Protein AF-A0A968IKX0-F1 (afdb_monomer_lite)

Structure (mmCIF, N/CA/C/O backbone):
data_AF-A0A968IKX0-F1
#
_entry.id   AF-A0A968IKX0-F1
#
loop_
_atom_site.group_PDB
_atom_site.id
_atom_site.type_symbol
_atom_site.label_atom_id
_atom_site.label_alt_id
_atom_site.label_comp_id
_atom_site.label_asym_id
_atom_site.label_entity_id
_atom_site.label_seq_id
_atom_site.pdbx_PDB_ins_code
_atom_site.Cartn_x
_atom_site.Cartn_y
_atom_site.Cartn_z
_atom_site.occupancy
_atom_site.B_iso_or_equiv
_atom_site.auth_seq_id
_atom_site.auth_comp_id
_atom_site.auth_asym_id
_atom_site.auth_atom_id
_atom_site.pdbx_PDB_model_num
ATOM 1 N N . THR A 1 1 ? 11.429 -6.978 8.114 1.00 46.28 1 THR A N 1
ATOM 2 C CA . THR A 1 1 ? 10.006 -6.996 7.721 1.00 46.28 1 THR A CA 1
ATOM 3 C C . THR A 1 1 ? 9.173 -6.701 8.954 1.00 46.28 1 THR A C 1
ATOM 5 O O . THR A 1 1 ? 9.124 -7.541 9.842 1.00 46.28 1 THR A O 1
ATOM 8 N N . LEU A 1 2 ? 8.631 -5.485 9.083 1.00 51.31 2 LEU A N 1
ATOM 9 C CA . LEU A 1 2 ? 7.845 -5.035 10.251 1.00 51.31 2 LEU A CA 1
ATOM 10 C C . LEU A 1 2 ? 6.401 -5.569 10.244 1.00 51.31 2 LEU A C 1
ATOM 12 O O . LEU A 1 2 ? 5.761 -5.639 11.289 1.00 51.31 2 LEU A O 1
ATOM 16 N N . VAL A 1 3 ? 5.926 -6.025 9.084 1.00 51.06 3 VAL A N 1
ATOM 17 C CA . VAL A 1 3 ? 4.551 -6.488 8.867 1.00 51.06 3 VAL A CA 1
ATOM 18 C C . VAL A 1 3 ? 4.101 -7.616 9.813 1.00 51.06 3 VAL A C 1
ATOM 20 O O . VAL A 1 3 ? 3.021 -7.474 10.381 1.00 51.06 3 VAL A O 1
ATOM 23 N N . PRO A 1 4 ? 4.893 -8.669 10.114 1.00 49.47 4 PRO A N 1
ATOM 24 C CA . PRO A 1 4 ? 4.447 -9.727 11.029 1.00 49.47 4 PRO A CA 1
ATOM 25 C C . PRO A 1 4 ? 4.141 -9.240 12.456 1.00 49.47 4 PRO A C 1
ATOM 27 O O . PRO A 1 4 ? 3.503 -9.955 13.220 1.00 49.47 4 PRO A O 1
ATOM 30 N N . ARG A 1 5 ? 4.605 -8.039 12.839 1.00 48.91 5 ARG A N 1
ATOM 31 C CA . ARG A 1 5 ? 4.341 -7.437 14.157 1.00 48.91 5 ARG A CA 1
ATOM 32 C C . ARG A 1 5 ? 3.117 -6.518 14.180 1.00 48.91 5 ARG A C 1
ATOM 34 O O . ARG A 1 5 ? 2.687 -6.143 15.262 1.00 48.91 5 ARG A O 1
ATOM 41 N N . LEU A 1 6 ? 2.560 -6.170 13.019 1.00 52.44 6 LEU A N 1
ATOM 42 C CA . LEU A 1 6 ? 1.346 -5.351 12.894 1.00 52.44 6 LEU A CA 1
ATOM 43 C C . LEU A 1 6 ? 0.076 -6.199 12.707 1.00 52.44 6 LEU A C 1
ATOM 45 O O . LEU A 1 6 ? -1.028 -5.667 12.765 1.00 52.44 6 LEU A O 1
ATOM 49 N N . THR A 1 7 ? 0.221 -7.510 12.495 1.00 51.69 7 THR A N 1
ATOM 50 C CA . THR A 1 7 ? -0.880 -8.446 12.218 1.00 51.69 7 THR A CA 1
ATOM 51 C C . THR A 1 7 ? -1.393 -9.177 13.461 1.00 51.69 7 THR A C 1
ATOM 53 O O . THR A 1 7 ? -2.036 -10.211 13.330 1.00 51.69 7 THR A O 1
ATOM 56 N N . THR A 1 8 ? -1.147 -8.674 14.675 1.00 53.00 8 THR A N 1
ATOM 57 C CA . THR A 1 8 ? -1.696 -9.244 15.928 1.00 53.00 8 THR A CA 1
ATOM 58 C C . THR A 1 8 ? -3.190 -8.941 16.119 1.00 53.00 8 THR A C 1
ATOM 60 O O . THR A 1 8 ? -3.678 -8.916 17.243 1.00 53.00 8 THR A O 1
ATOM 63 N N . ILE A 1 9 ? -3.896 -8.638 15.031 1.00 54.75 9 ILE A N 1
ATOM 64 C CA . ILE A 1 9 ? -5.289 -8.208 15.010 1.00 54.75 9 ILE A CA 1
ATOM 65 C C . ILE A 1 9 ? -6.053 -9.242 14.203 1.00 54.75 9 ILE A C 1
ATOM 67 O O . ILE A 1 9 ? -5.675 -9.561 13.072 1.00 54.75 9 ILE A O 1
ATOM 71 N N . ASP A 1 10 ? -7.140 -9.735 14.776 1.00 58.91 10 ASP A N 1
ATOM 72 C CA . ASP A 1 10 ? -8.047 -10.637 14.093 1.00 58.91 10 ASP A CA 1
ATOM 73 C C . ASP A 1 10 ? -8.663 -9.896 12.888 1.00 58.91 10 ASP A C 1
ATOM 75 O O . ASP A 1 10 ? -9.421 -8.942 13.052 1.00 58.91 10 ASP A O 1
ATOM 79 N N . SER A 1 11 ? -8.345 -10.341 11.665 1.00 75.69 11 SER A N 1
ATOM 80 C CA . SER A 1 11 ? -8.892 -9.860 10.372 1.00 75.69 11 SER A CA 1
ATOM 81 C C . SER A 1 11 ? -8.229 -8.620 9.735 1.00 75.69 11 SER A C 1
ATOM 83 O O . SER A 1 11 ? -8.878 -7.605 9.467 1.00 75.69 11 SER A O 1
ATOM 85 N N . VAL A 1 12 ? -6.936 -8.728 9.405 1.00 85.06 12 VAL A N 1
ATOM 86 C CA . VAL A 1 12 ? -6.204 -7.751 8.572 1.00 85.06 12 VAL A CA 1
ATOM 87 C C . VAL A 1 12 ? -5.851 -8.344 7.206 1.00 85.06 12 VAL A C 1
ATOM 89 O O . VAL A 1 12 ? -5.315 -9.448 7.115 1.00 85.06 12 VAL A O 1
ATOM 92 N N . VAL A 1 13 ? -6.080 -7.572 6.145 1.00 90.94 13 VAL A N 1
ATOM 93 C CA . VAL A 1 13 ? -5.625 -7.866 4.782 1.00 90.94 13 VAL A CA 1
ATOM 94 C C . VAL A 1 13 ? -4.303 -7.157 4.531 1.00 90.94 13 VAL A C 1
ATOM 96 O O . VAL A 1 13 ? -4.212 -5.937 4.633 1.00 90.94 13 VAL A O 1
ATOM 99 N N . HIS A 1 14 ? -3.270 -7.917 4.183 1.00 91.75 14 HIS A N 1
ATOM 100 C CA . HIS A 1 14 ? -1.958 -7.373 3.854 1.00 91.75 14 HIS A CA 1
ATOM 101 C C . HIS A 1 14 ? -1.768 -7.310 2.334 1.00 91.75 14 HIS A C 1
ATOM 103 O O . HIS A 1 14 ? -1.738 -8.341 1.663 1.00 91.75 14 HIS A O 1
ATOM 109 N N . LEU A 1 15 ? -1.619 -6.099 1.798 1.00 92.50 15 LEU A N 1
ATOM 110 C CA . LEU A 1 15 ? -1.370 -5.840 0.383 1.00 92.50 15 LEU A CA 1
ATOM 111 C C . LEU A 1 15 ? 0.086 -5.428 0.185 1.00 92.50 15 LEU A C 1
ATOM 113 O O . LEU A 1 15 ? 0.501 -4.377 0.664 1.00 92.50 15 LEU A O 1
ATOM 117 N N . ARG A 1 16 ? 0.849 -6.236 -0.554 1.00 90.44 16 ARG A N 1
ATOM 118 C CA . ARG A 1 16 ? 2.237 -5.927 -0.921 1.00 90.44 16 ARG A CA 1
ATOM 119 C C . ARG A 1 16 ? 2.317 -5.503 -2.374 1.00 90.44 16 ARG A C 1
ATOM 121 O O . ARG A 1 16 ? 2.037 -6.312 -3.263 1.00 90.44 16 ARG A O 1
ATOM 128 N N . ILE A 1 17 ? 2.753 -4.272 -2.619 1.00 89.19 17 ILE A N 1
ATOM 129 C CA . ILE A 1 17 ? 2.798 -3.719 -3.980 1.00 89.19 17 ILE A CA 1
ATOM 130 C C . ILE A 1 17 ? 3.802 -4.464 -4.850 1.00 89.19 17 ILE A C 1
ATOM 132 O O . ILE A 1 17 ? 3.445 -4.873 -5.950 1.00 89.19 17 ILE A O 1
ATOM 136 N N . ASP A 1 18 ? 4.979 -4.795 -4.317 1.00 87.19 18 ASP A N 1
ATOM 137 C CA . ASP A 1 18 ? 5.977 -5.592 -5.041 1.00 87.19 18 ASP A CA 1
ATOM 138 C C . ASP A 1 18 ? 5.422 -6.941 -5.512 1.00 87.19 18 ASP A C 1
ATOM 140 O O . ASP A 1 18 ? 5.742 -7.405 -6.603 1.00 87.19 18 ASP A O 1
ATOM 144 N N . THR A 1 19 ? 4.572 -7.583 -4.700 1.00 90.00 19 THR A N 1
ATOM 145 C CA . THR A 1 19 ? 3.950 -8.867 -5.059 1.00 90.00 19 THR A CA 1
ATOM 146 C C . THR A 1 19 ? 2.941 -8.691 -6.188 1.00 90.00 19 THR A C 1
ATOM 148 O O . THR A 1 19 ? 2.939 -9.480 -7.134 1.00 90.00 19 THR A O 1
ATOM 151 N N . ILE A 1 20 ? 2.117 -7.643 -6.119 1.00 91.81 20 ILE A N 1
ATOM 152 C CA . ILE A 1 20 ? 1.153 -7.303 -7.172 1.00 91.81 20 ILE A CA 1
ATOM 153 C C . ILE A 1 20 ? 1.895 -7.008 -8.478 1.00 91.81 20 ILE A C 1
ATOM 155 O O . ILE A 1 20 ? 1.598 -7.615 -9.506 1.00 91.81 20 ILE A O 1
ATOM 159 N N . GLU A 1 21 ? 2.900 -6.134 -8.442 1.00 90.12 21 GLU A N 1
ATOM 160 C CA . GLU A 1 21 ? 3.661 -5.775 -9.634 1.00 90.12 21 GLU A CA 1
ATOM 161 C C . GLU A 1 21 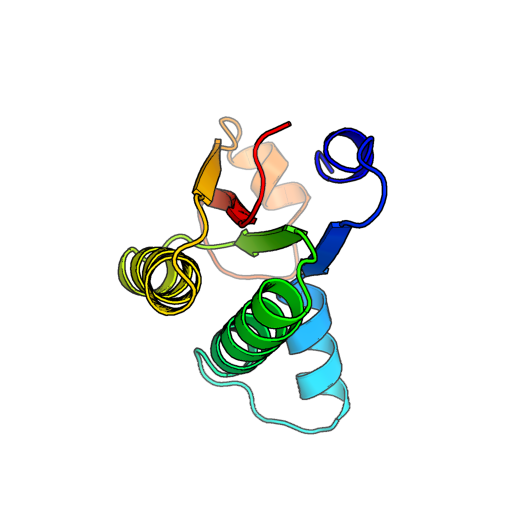? 4.447 -6.952 -10.210 1.00 90.12 21 GLU A C 1
ATOM 163 O O . GLU A 1 21 ? 4.488 -7.137 -11.425 1.00 90.12 21 GLU A O 1
ATOM 168 N N . HIS A 1 22 ? 5.076 -7.769 -9.364 1.00 89.00 22 HIS A N 1
ATOM 169 C CA . HIS A 1 22 ? 5.777 -8.962 -9.827 1.00 89.00 22 HIS A CA 1
ATOM 170 C C . HIS A 1 22 ? 4.823 -9.920 -10.548 1.00 89.00 22 HIS A C 1
ATOM 172 O O . HIS 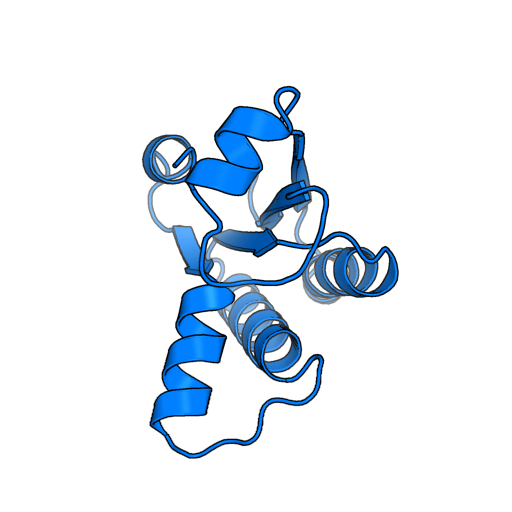A 1 22 ? 5.132 -10.380 -11.646 1.00 89.00 22 HIS A O 1
ATOM 178 N N . THR A 1 23 ? 3.641 -10.157 -9.974 1.00 91.56 23 THR A N 1
ATOM 179 C CA . THR A 1 23 ? 2.618 -11.039 -10.558 1.00 91.56 23 THR A CA 1
ATOM 180 C C . THR A 1 23 ? 2.109 -10.499 -11.893 1.00 91.56 23 THR A C 1
ATOM 182 O O . THR A 1 23 ? 2.009 -11.242 -12.867 1.00 91.56 23 THR A O 1
ATOM 185 N N . LEU A 1 24 ? 1.841 -9.195 -11.976 1.00 89.56 24 LEU A N 1
ATOM 186 C CA . LEU A 1 24 ? 1.429 -8.538 -13.216 1.00 89.56 24 LEU A CA 1
ATOM 187 C C . LEU A 1 24 ? 2.513 -8.650 -14.307 1.00 89.56 24 LEU A C 1
ATOM 189 O O . LEU A 1 24 ? 2.199 -8.999 -15.445 1.00 89.56 24 LEU A O 1
ATOM 193 N N . ARG A 1 25 ? 3.796 -8.447 -13.968 1.00 88.38 25 ARG A N 1
ATOM 194 C CA . ARG A 1 25 ? 4.914 -8.648 -14.913 1.00 88.38 25 ARG A CA 1
ATOM 195 C C . ARG A 1 25 ? 4.997 -10.100 -15.393 1.00 88.38 25 ARG A C 1
ATOM 197 O O . ARG A 1 25 ? 5.176 -10.333 -16.585 1.00 88.38 25 ARG A O 1
ATOM 204 N N . GLN A 1 26 ? 4.829 -11.075 -14.495 1.00 90.75 26 GLN A N 1
ATOM 205 C CA . GLN A 1 26 ? 4.795 -12.500 -14.857 1.00 90.75 26 GLN A CA 1
ATOM 206 C C . GLN A 1 26 ? 3.615 -12.852 -15.770 1.00 90.75 26 GLN A C 1
ATOM 208 O O . GLN A 1 26 ? 3.756 -13.696 -16.651 1.00 90.75 26 GLN A O 1
ATOM 213 N N . ALA A 1 27 ? 2.478 -12.177 -15.603 1.00 90.56 27 ALA A N 1
ATOM 214 C CA . ALA A 1 27 ? 1.315 -12.313 -16.474 1.00 90.56 27 ALA A CA 1
ATOM 215 C C . ALA A 1 27 ? 1.489 -11.625 -17.847 1.00 90.56 27 ALA A C 1
ATOM 217 O O . ALA A 1 27 ? 0.564 -11.633 -18.658 1.00 90.56 27 ALA A O 1
ATOM 218 N N . GLY A 1 28 ? 2.657 -11.035 -18.125 1.00 88.75 28 GLY A N 1
ATOM 219 C CA . GLY A 1 28 ? 2.967 -10.369 -19.390 1.00 88.75 28 GLY A CA 1
ATOM 220 C C . GLY A 1 28 ? 2.538 -8.903 -19.452 1.00 88.75 28 GLY A C 1
ATOM 221 O O . GLY A 1 28 ? 2.616 -8.296 -20.520 1.00 88.75 28 GLY A O 1
ATOM 222 N N . SER A 1 29 ? 2.098 -8.305 -18.339 1.00 85.19 29 SER A N 1
ATOM 223 C CA . SER A 1 29 ? 1.797 -6.874 -18.302 1.00 85.19 29 SER A CA 1
ATOM 224 C C . SER A 1 29 ? 3.080 -6.046 -18.342 1.00 85.19 29 SER A C 1
ATOM 226 O O . SER A 1 29 ? 3.980 -6.206 -17.513 1.00 85.19 29 SER A O 1
ATOM 228 N N . LEU A 1 30 ? 3.130 -5.099 -19.276 1.00 78.56 30 LEU A N 1
ATOM 229 C CA . LEU A 1 30 ? 4.107 -4.016 -19.261 1.00 78.56 30 LEU A CA 1
ATOM 230 C C . LEU A 1 30 ? 3.662 -2.994 -18.213 1.00 78.56 30 LEU A C 1
ATOM 232 O O . LEU A 1 30 ? 2.819 -2.148 -18.486 1.00 78.56 30 LEU A O 1
ATOM 236 N N . ILE A 1 31 ? 4.196 -3.107 -17.000 1.00 76.25 31 ILE A N 1
ATOM 237 C CA . ILE A 1 31 ? 3.977 -2.114 -15.943 1.00 76.25 31 ILE A CA 1
ATOM 238 C C . ILE A 1 31 ? 4.948 -0.964 -16.185 1.00 76.25 31 ILE A C 1
ATOM 240 O O . ILE A 1 31 ? 6.161 -1.157 -16.060 1.00 76.25 31 ILE A O 1
ATOM 244 N N . ALA A 1 32 ? 4.422 0.205 -16.547 1.00 68.44 32 ALA A N 1
ATOM 245 C CA . ALA A 1 32 ? 5.219 1.390 -16.858 1.00 68.44 32 ALA A CA 1
ATOM 246 C C . ALA A 1 32 ? 5.128 2.476 -15.772 1.00 68.44 32 ALA A C 1
ATOM 248 O O . ALA A 1 32 ? 5.855 3.468 -15.838 1.00 68.44 32 ALA A O 1
ATOM 249 N N . GLY A 1 33 ? 4.262 2.305 -14.771 1.00 74.25 33 GLY A N 1
ATOM 250 C CA . GLY A 1 33 ? 4.073 3.283 -13.712 1.00 74.25 33 GLY A CA 1
ATOM 251 C C . GLY A 1 33 ? 3.180 2.776 -12.582 1.00 74.25 33 GLY A C 1
ATOM 252 O O . GLY A 1 33 ? 3.551 1.887 -11.821 1.00 74.25 33 GLY A O 1
ATOM 253 N N . SER A 1 34 ? 2.022 3.412 -12.409 1.00 82.19 34 SER A N 1
ATOM 254 C CA . SER A 1 34 ? 1.156 3.277 -11.231 1.00 82.19 34 SER A CA 1
ATOM 255 C C . SER A 1 34 ? 0.153 2.119 -11.301 1.00 82.19 34 SER A C 1
ATOM 257 O O . SER A 1 34 ? -0.783 2.074 -10.497 1.00 82.19 34 SER A O 1
ATOM 259 N N . GLU A 1 35 ? 0.289 1.183 -12.240 1.00 88.81 35 GLU A N 1
ATOM 260 C CA . GLU A 1 35 ? -0.697 0.117 -12.452 1.00 88.81 35 GLU A CA 1
ATOM 261 C C . GLU A 1 35 ? -0.801 -0.803 -11.227 1.00 88.81 35 GLU A C 1
ATOM 263 O O . GLU A 1 35 ? -1.908 -1.092 -10.766 1.00 88.81 35 GLU A O 1
ATOM 268 N N . GLY A 1 36 ? 0.338 -1.183 -10.634 1.00 90.94 36 GLY A N 1
ATOM 269 C CA . GLY A 1 36 ? 0.370 -1.974 -9.397 1.00 90.94 36 GLY A CA 1
ATOM 270 C C . GLY A 1 36 ? -0.303 -1.257 -8.224 1.00 90.94 36 GLY A C 1
ATOM 271 O O . GLY A 1 36 ? -1.098 -1.853 -7.494 1.00 90.94 36 GLY A O 1
ATOM 272 N N . TYR A 1 37 ? -0.067 0.050 -8.098 1.00 91.25 37 TYR A N 1
ATOM 273 C CA . TYR A 1 37 ? -0.735 0.897 -7.109 1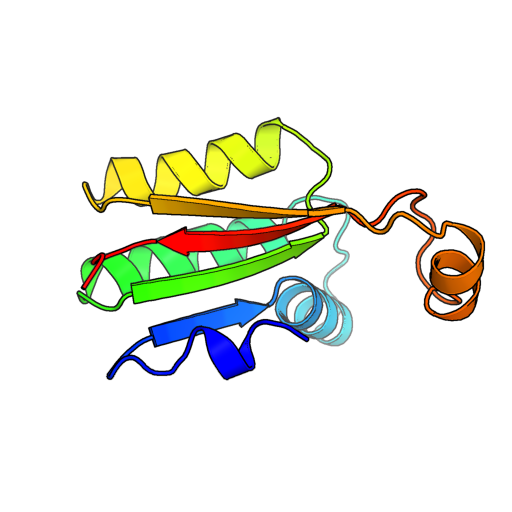.00 91.25 37 TYR A CA 1
ATOM 274 C C . TYR A 1 37 ? -2.240 0.994 -7.351 1.00 91.25 37 TYR A C 1
ATOM 276 O O . TYR A 1 37 ? -3.017 0.870 -6.412 1.00 91.25 37 TYR A O 1
ATOM 284 N N . SER A 1 38 ? -2.665 1.157 -8.603 1.00 92.69 38 SER A N 1
ATOM 285 C CA . S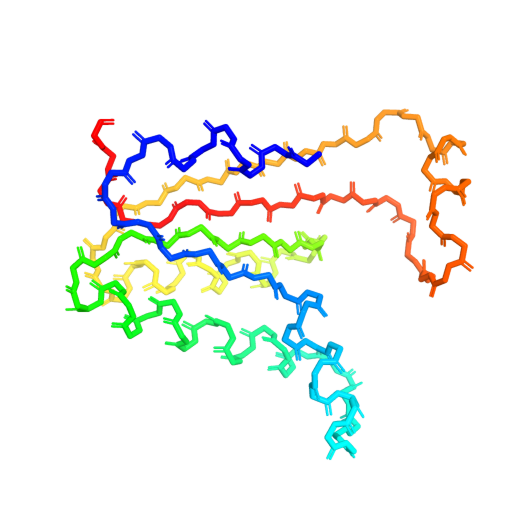ER A 1 38 ? -4.080 1.270 -8.974 1.00 92.69 38 SER A CA 1
ATOM 286 C C . SER A 1 38 ? -4.868 0.022 -8.576 1.00 92.69 38 SER A C 1
ATOM 288 O O . SER A 1 38 ? -5.942 0.129 -7.981 1.00 92.69 38 SER A O 1
ATOM 290 N N . VAL A 1 39 ? -4.299 -1.161 -8.833 1.00 94.69 39 VAL A N 1
ATOM 291 C CA . VAL A 1 39 ? -4.859 -2.439 -8.372 1.00 94.69 39 VAL A CA 1
ATOM 292 C C . VAL A 1 39 ? -4.948 -2.464 -6.848 1.00 94.69 39 VAL A C 1
ATOM 294 O O . VAL A 1 39 ? -5.999 -2.780 -6.291 1.00 94.69 39 VAL A O 1
ATOM 297 N N . ALA A 1 40 ? -3.876 -2.083 -6.159 1.00 95.12 40 ALA A N 1
ATOM 298 C CA . ALA A 1 40 ? -3.833 -2.137 -4.707 1.00 95.12 40 ALA A CA 1
ATOM 299 C C . ALA A 1 40 ? -4.796 -1.157 -4.024 1.00 95.12 40 ALA A C 1
ATOM 301 O O . ALA A 1 40 ? -5.434 -1.533 -3.043 1.00 95.12 40 ALA A O 1
ATOM 302 N N . TYR A 1 41 ? -4.963 0.059 -4.554 1.00 95.56 41 TYR A N 1
ATOM 303 C CA . TYR A 1 41 ? -5.956 1.016 -4.061 1.00 95.56 41 TYR A CA 1
ATOM 304 C C . TYR A 1 41 ? -7.362 0.435 -4.132 1.00 95.56 41 TYR A C 1
ATOM 306 O O . TYR A 1 41 ? -8.137 0.582 -3.185 1.00 95.56 41 TYR A O 1
ATOM 314 N N . ARG A 1 42 ? -7.687 -0.246 -5.238 1.00 96.81 42 ARG A N 1
ATOM 315 C CA . ARG A 1 42 ? -9.012 -0.834 -5.412 1.00 96.81 42 ARG A CA 1
ATOM 316 C C . ARG A 1 42 ? -9.239 -2.017 -4.480 1.00 96.81 42 ARG A C 1
ATOM 318 O O . ARG A 1 42 ? -10.275 -2.077 -3.827 1.00 96.81 42 ARG A O 1
ATOM 325 N N . LEU A 1 43 ? -8.247 -2.901 -4.361 1.00 97.00 43 LEU A N 1
ATOM 326 C CA . LEU A 1 43 ? -8.293 -4.014 -3.412 1.00 97.00 43 LEU A CA 1
ATOM 327 C C . LEU A 1 43 ? -8.433 -3.517 -1.971 1.00 97.00 43 LEU A C 1
ATOM 329 O O . LEU A 1 43 ? -9.196 -4.093 -1.198 1.00 97.00 43 LEU A O 1
ATOM 333 N N . ALA A 1 44 ? -7.734 -2.446 -1.601 1.00 96.19 44 ALA A N 1
ATOM 334 C CA . ALA A 1 44 ? -7.860 -1.858 -0.276 1.00 96.19 44 ALA A CA 1
ATOM 335 C C . ALA A 1 44 ? -9.266 -1.299 -0.034 1.00 96.19 44 ALA A C 1
ATOM 337 O O . ALA A 1 44 ? -9.874 -1.608 0.986 1.00 96.19 44 ALA A O 1
ATOM 338 N N . GLU A 1 45 ? -9.802 -0.525 -0.981 1.00 96.75 45 GLU A N 1
ATOM 339 C CA . GLU A 1 45 ? -11.155 0.032 -0.890 1.00 96.75 45 GLU A CA 1
ATOM 340 C C . GLU A 1 45 ? -12.215 -1.064 -0.707 1.00 96.75 45 GLU A C 1
ATOM 342 O O . GLU A 1 45 ? -13.063 -0.960 0.180 1.00 96.75 45 GLU A O 1
ATOM 347 N N . ASP A 1 46 ? -12.151 -2.128 -1.511 1.00 97.38 46 ASP A N 1
ATOM 348 C CA . ASP A 1 46 ? -13.121 -3.222 -1.454 1.00 97.38 46 ASP A CA 1
ATOM 349 C C . ASP A 1 46 ? -13.046 -3.975 -0.114 1.00 97.38 46 ASP A C 1
ATOM 351 O O . ASP A 1 46 ? -14.081 -4.255 0.488 1.00 97.38 46 ASP A O 1
ATOM 355 N N . ASN A 1 47 ? -11.844 -4.227 0.418 1.00 95.88 47 ASN A N 1
ATOM 356 C CA . ASN A 1 47 ? -11.688 -4.880 1.723 1.00 95.88 47 ASN A CA 1
ATOM 357 C C . ASN A 1 47 ? -12.151 -3.995 2.890 1.00 95.88 47 ASN A C 1
ATOM 359 O O . ASN A 1 47 ? -12.808 -4.491 3.805 1.00 95.88 47 ASN A O 1
ATOM 363 N N . LEU A 1 48 ? -11.891 -2.685 2.835 1.00 94.19 48 LEU A N 1
ATOM 364 C CA . LEU A 1 48 ? -12.398 -1.746 3.840 1.00 94.19 48 LEU A CA 1
ATOM 365 C C . LEU A 1 48 ? -13.931 -1.702 3.843 1.00 94.19 48 LEU A C 1
ATOM 367 O O . LEU A 1 48 ? -14.546 -1.708 4.906 1.00 94.19 48 LEU A O 1
ATOM 371 N N . ARG A 1 49 ? -14.573 -1.743 2.667 1.00 94.44 49 ARG A N 1
ATOM 372 C CA . ARG A 1 49 ? -16.044 -1.822 2.562 1.00 94.44 49 ARG A CA 1
ATOM 373 C C . ARG A 1 49 ? -16.623 -3.114 3.131 1.00 94.44 49 ARG A C 1
ATOM 375 O O . ARG A 1 49 ? -17.767 -3.111 3.577 1.00 94.44 49 ARG A O 1
ATOM 382 N N . LEU A 1 50 ? -15.849 -4.198 3.135 1.00 93.88 50 LEU A N 1
ATOM 383 C CA . LEU A 1 50 ? -16.208 -5.454 3.801 1.00 93.88 50 LEU A CA 1
ATOM 384 C C . LEU A 1 50 ? -15.983 -5.409 5.324 1.00 93.88 50 LEU A C 1
ATOM 386 O O . LEU A 1 50 ? -16.252 -6.393 6.010 1.00 93.88 50 LEU A O 1
ATOM 390 N N . GLY A 1 51 ? -15.512 -4.281 5.865 1.00 90.50 51 GLY A N 1
ATOM 391 C CA . GLY A 1 51 ? -15.242 -4.093 7.290 1.00 90.50 51 GLY A CA 1
ATO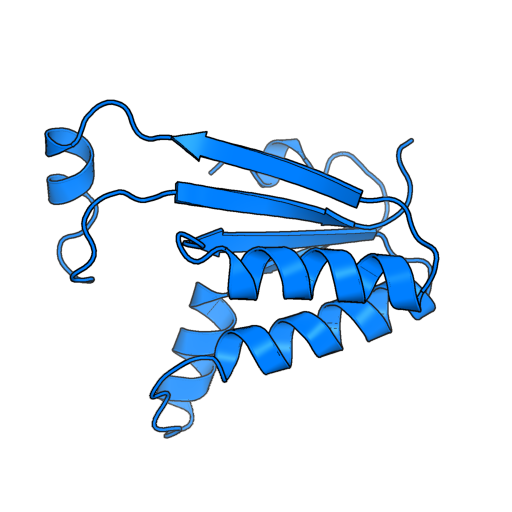M 392 C C . GLY A 1 51 ? -13.904 -4.672 7.755 1.00 90.50 51 GLY A C 1
ATOM 393 O O . GLY A 1 51 ? -13.679 -4.761 8.964 1.00 90.50 51 GLY A O 1
ATOM 394 N N . LEU A 1 52 ? -13.030 -5.070 6.823 1.00 91.81 52 LEU A N 1
ATOM 395 C CA . LEU A 1 52 ? -11.683 -5.555 7.116 1.00 91.81 52 LEU A CA 1
ATOM 396 C C . LEU A 1 52 ? -10.708 -4.383 7.223 1.00 91.81 52 LEU A C 1
ATOM 398 O O . LEU A 1 52 ? -10.827 -3.396 6.502 1.00 91.81 52 LEU A O 1
ATOM 402 N N . SER A 1 53 ? -9.695 -4.519 8.073 1.00 91.19 53 SER A N 1
ATOM 403 C CA . SER A 1 53 ? -8.571 -3.579 8.095 1.00 91.19 53 SER A CA 1
ATOM 404 C C . SER A 1 53 ? -7.556 -3.947 7.013 1.00 91.19 53 SER A C 1
ATOM 406 O O . SER A 1 53 ? -7.345 -5.127 6.728 1.00 91.19 53 SER A O 1
ATOM 408 N N . VAL A 1 54 ? -6.886 -2.954 6.431 1.00 92.81 54 VAL A N 1
ATOM 409 C CA . VAL A 1 54 ? -5.887 -3.152 5.372 1.00 92.81 54 VAL A CA 1
ATOM 410 C C . VAL A 1 54 ? -4.537 -2.611 5.820 1.00 92.81 54 VAL A C 1
ATOM 412 O O . VAL A 1 54 ? -4.433 -1.480 6.285 1.00 92.81 54 VAL A O 1
ATOM 415 N N . VAL A 1 55 ? -3.485 -3.403 5.639 1.00 91.69 55 VAL A N 1
ATOM 416 C CA . VAL A 1 55 ? -2.098 -2.938 5.694 1.00 91.69 55 VAL A CA 1
ATOM 417 C C . VAL A 1 55 ? -1.551 -2.944 4.273 1.00 91.69 55 VAL A C 1
ATOM 419 O O . VAL A 1 55 ? -1.428 -4.009 3.674 1.00 91.69 55 VAL A O 1
ATOM 422 N N . ALA A 1 56 ? -1.248 -1.772 3.722 1.00 90.50 56 ALA A N 1
ATOM 423 C CA . ALA A 1 56 ? -0.617 -1.636 2.414 1.00 90.50 56 ALA A CA 1
ATOM 424 C C . ALA A 1 56 ? 0.880 -1.364 2.585 1.00 90.50 56 ALA A C 1
ATOM 426 O O . ALA A 1 56 ? 1.255 -0.329 3.128 1.00 90.50 56 ALA A O 1
ATOM 427 N N . ASP A 1 57 ? 1.715 -2.293 2.128 1.00 87.88 57 ASP A N 1
ATOM 428 C CA . ASP A 1 57 ? 3.175 -2.259 2.223 1.00 87.88 57 ASP A CA 1
ATOM 429 C C . ASP A 1 57 ? 3.781 -1.960 0.844 1.00 87.88 57 ASP A C 1
ATOM 431 O O . ASP A 1 57 ? 3.554 -2.695 -0.129 1.00 87.88 57 ASP A O 1
ATOM 435 N N . SER A 1 58 ? 4.493 -0.835 0.744 1.00 84.81 58 SER A N 1
ATOM 436 C CA . SER A 1 58 ? 4.993 -0.303 -0.523 1.00 84.81 58 SER A CA 1
ATOM 437 C C . SER A 1 58 ? 6.228 0.575 -0.348 1.00 84.81 58 SER A C 1
ATOM 439 O O . SER A 1 58 ? 6.342 1.314 0.629 1.00 84.81 58 SER A O 1
ATOM 441 N N . VAL A 1 59 ? 7.096 0.588 -1.357 1.00 79.69 59 VAL A N 1
ATOM 442 C CA . VAL A 1 59 ? 8.185 1.567 -1.463 1.00 79.69 59 VAL A CA 1
ATOM 443 C C . VAL A 1 59 ? 7.623 2.824 -2.106 1.00 79.69 59 VAL A C 1
ATOM 445 O O . VAL A 1 59 ? 7.435 2.874 -3.318 1.00 79.69 59 VAL A O 1
ATOM 448 N N . ASN A 1 60 ? 7.285 3.833 -1.306 1.00 76.31 60 ASN A N 1
ATOM 449 C CA . ASN A 1 60 ? 6.450 4.939 -1.777 1.00 76.31 60 ASN A CA 1
ATOM 450 C C . ASN A 1 60 ? 7.087 6.317 -1.524 1.00 76.31 60 ASN A C 1
ATOM 452 O O . ASN A 1 60 ? 6.699 7.033 -0.588 1.00 76.31 60 ASN A O 1
ATOM 456 N N . PRO A 1 61 ? 8.061 6.719 -2.364 1.00 71.19 61 PRO A N 1
ATOM 457 C CA . PRO A 1 61 ? 8.726 8.010 -2.229 1.00 71.19 61 PRO A CA 1
ATOM 458 C C . PRO A 1 61 ? 7.883 9.182 -2.755 1.00 71.19 61 PRO A C 1
ATOM 460 O O . PRO A 1 61 ? 8.135 10.326 -2.386 1.00 71.19 61 PRO A O 1
ATOM 463 N N . LEU A 1 62 ? 6.884 8.934 -3.610 1.00 82.44 62 LEU A N 1
ATOM 464 C CA . LEU A 1 62 ? 6.135 10.001 -4.274 1.00 82.44 62 LEU A CA 1
ATOM 465 C C . LEU A 1 62 ? 4.936 10.460 -3.434 1.00 82.44 62 LEU A C 1
ATOM 467 O O . LEU A 1 62 ? 4.088 9.671 -3.026 1.00 82.44 62 LEU A O 1
ATOM 471 N N . GLN A 1 63 ? 4.800 11.772 -3.230 1.00 82.81 63 GLN A N 1
ATOM 472 C CA . GLN A 1 63 ? 3.697 12.333 -2.441 1.00 82.81 63 GLN A CA 1
ATOM 473 C C . GLN A 1 63 ? 2.314 12.040 -3.048 1.00 82.81 63 GLN A C 1
ATOM 475 O O . GLN A 1 63 ? 1.354 11.822 -2.310 1.00 82.81 63 GLN A O 1
ATOM 480 N N . ILE A 1 64 ? 2.209 11.982 -4.379 1.00 86.31 64 ILE A N 1
ATOM 481 C CA . ILE A 1 64 ? 0.943 11.725 -5.082 1.00 86.31 64 ILE A CA 1
ATOM 482 C C . ILE A 1 64 ? 0.362 10.343 -4.753 1.00 86.31 64 ILE A C 1
ATOM 484 O O . ILE A 1 64 ? -0.820 10.213 -4.443 1.00 86.31 64 ILE A O 1
ATOM 488 N N . THR A 1 65 ? 1.200 9.310 -4.722 1.00 86.44 65 THR A N 1
ATOM 489 C CA . THR A 1 65 ? 0.800 7.939 -4.386 1.00 86.44 65 THR A CA 1
ATOM 490 C C . THR A 1 65 ? 0.513 7.784 -2.896 1.00 86.44 65 THR A C 1
ATOM 492 O O . THR A 1 65 ? -0.287 6.928 -2.520 1.00 86.44 65 THR A O 1
ATOM 495 N N . ARG A 1 66 ? 1.108 8.616 -2.027 1.00 88.75 66 ARG A N 1
ATOM 496 C CA . ARG A 1 66 ? 0.711 8.710 -0.609 1.00 88.75 66 ARG A CA 1
ATOM 497 C C . ARG A 1 66 ? -0.677 9.322 -0.453 1.00 88.75 66 ARG A C 1
ATOM 499 O O . ARG A 1 66 ? -1.505 8.779 0.269 1.00 88.75 66 ARG A O 1
ATOM 506 N N . MET A 1 67 ? -0.958 10.418 -1.158 1.00 90.75 67 MET A N 1
ATOM 507 C CA . MET A 1 67 ? -2.280 11.052 -1.140 1.00 90.75 67 MET A CA 1
ATOM 508 C C . MET A 1 67 ? -3.376 10.092 -1.607 1.00 90.75 67 MET A C 1
ATOM 510 O O . MET A 1 67 ? -4.405 9.995 -0.946 1.00 90.75 67 MET A O 1
ATOM 514 N N . ALA A 1 68 ? -3.124 9.312 -2.658 1.00 92.19 68 ALA A N 1
ATOM 515 C CA . ALA A 1 68 ? -4.078 8.319 -3.144 1.00 92.19 68 ALA A CA 1
ATOM 516 C C . ALA A 1 68 ? -4.427 7.241 -2.092 1.00 92.19 68 ALA A C 1
ATOM 518 O O . ALA A 1 68 ? -5.586 6.838 -1.993 1.00 92.19 68 ALA A O 1
ATOM 519 N N . TRP A 1 69 ? -3.477 6.818 -1.244 1.00 92.44 69 TRP A N 1
ATOM 520 C CA . TRP A 1 69 ? -3.779 5.926 -0.113 1.00 92.44 69 TRP A CA 1
ATOM 521 C C . TRP A 1 69 ? -4.717 6.572 0.908 1.00 92.44 69 TRP A C 1
ATOM 523 O O . TRP A 1 69 ? -5.670 5.935 1.360 1.00 92.44 69 TRP A O 1
ATOM 533 N N . ARG A 1 70 ? -4.493 7.851 1.233 1.00 92.50 70 ARG A N 1
ATOM 534 C CA . ARG A 1 70 ? -5.389 8.612 2.120 1.00 92.50 70 ARG A CA 1
ATOM 535 C C . ARG A 1 70 ? -6.788 8.704 1.524 1.00 92.50 70 ARG A C 1
ATOM 537 O O . ARG A 1 70 ? -7.771 8.465 2.218 1.00 92.50 70 ARG A O 1
ATOM 544 N N . GLU A 1 71 ? -6.885 9.006 0.231 1.00 95.31 71 GLU A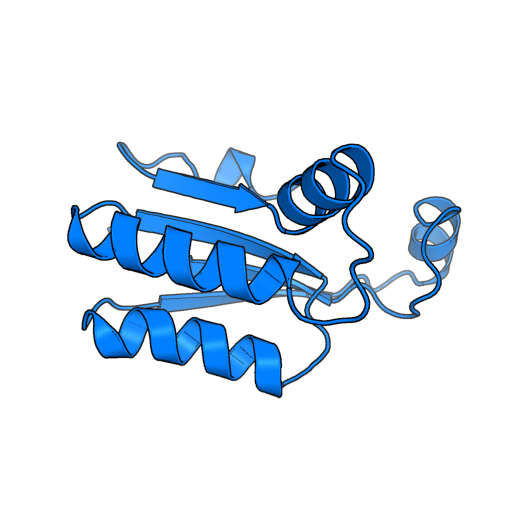 N 1
ATOM 545 C CA . GLU A 1 71 ? -8.162 9.109 -0.479 1.00 95.31 71 GLU A CA 1
ATOM 546 C C . GLU A 1 71 ? -8.961 7.803 -0.449 1.00 95.31 71 GLU A C 1
ATOM 548 O O . GLU A 1 71 ? -10.185 7.850 -0.331 1.00 95.31 71 GLU A O 1
ATOM 553 N N . VAL A 1 72 ? -8.303 6.638 -0.506 1.00 95.62 72 VAL A N 1
ATOM 554 C CA . VAL A 1 72 ? -8.975 5.340 -0.330 1.00 95.62 72 VAL A CA 1
ATOM 555 C C . VAL A 1 72 ? -9.692 5.277 1.018 1.00 95.62 72 VAL A C 1
ATOM 557 O O . VAL A 1 72 ? -10.894 5.023 1.035 1.00 95.62 72 VAL A O 1
ATOM 560 N N . ALA A 1 73 ? -8.996 5.565 2.121 1.00 93.12 73 ALA A N 1
ATOM 561 C CA . ALA A 1 73 ? -9.588 5.544 3.461 1.00 93.12 73 ALA A CA 1
ATOM 562 C C . ALA A 1 73 ? -10.689 6.605 3.631 1.00 93.12 73 ALA A C 1
ATOM 564 O O . ALA A 1 73 ? -11.768 6.311 4.148 1.00 93.12 73 ALA A O 1
ATOM 565 N N . LEU A 1 74 ? -10.467 7.818 3.110 1.00 94.50 74 LEU A N 1
ATOM 566 C CA . LEU A 1 74 ? -11.447 8.905 3.159 1.00 94.50 74 LEU A CA 1
ATOM 567 C C . LEU A 1 74 ? -12.740 8.569 2.400 1.00 94.50 74 LEU A C 1
ATOM 569 O O . LEU A 1 74 ? -13.827 8.861 2.902 1.00 94.50 74 LEU A O 1
ATOM 573 N N . ARG A 1 75 ? -12.653 7.921 1.227 1.00 95.50 75 ARG A N 1
ATOM 574 C CA . ARG A 1 75 ? -13.832 7.510 0.436 1.00 95.50 75 ARG A CA 1
ATOM 575 C C . ARG A 1 75 ? -14.744 6.546 1.189 1.00 95.50 75 ARG A C 1
ATOM 577 O O . ARG A 1 75 ? -15.960 6.619 1.031 1.00 95.50 75 ARG A O 1
ATOM 584 N N . VAL A 1 76 ? -14.167 5.673 2.010 1.00 95.25 76 VAL A N 1
ATOM 585 C CA . VAL A 1 76 ? -14.908 4.694 2.824 1.00 95.25 76 VAL A CA 1
ATOM 586 C C . VAL A 1 76 ? -15.136 5.158 4.265 1.00 95.25 76 VAL A C 1
ATOM 588 O O . VAL A 1 76 ? -15.780 4.450 5.029 1.00 95.25 76 VAL A O 1
ATOM 591 N N . ARG A 1 77 ? -14.683 6.373 4.614 1.00 94.50 77 ARG A N 1
ATOM 592 C CA . ARG A 1 77 ? -14.790 6.991 5.949 1.00 94.50 77 ARG A CA 1
ATOM 593 C C . ARG A 1 77 ? -14.130 6.174 7.066 1.00 94.50 77 ARG A C 1
ATOM 595 O O . ARG A 1 77 ? -14.575 6.221 8.209 1.00 94.50 77 ARG A O 1
ATOM 602 N N . GLU A 1 78 ? -13.054 5.470 6.737 1.00 92.31 78 GLU A N 1
ATOM 603 C CA . GLU A 1 78 ? -12.243 4.732 7.704 1.00 92.31 78 GLU A CA 1
ATOM 604 C C . GLU A 1 78 ? -11.022 5.567 8.131 1.00 92.31 78 GLU A C 1
ATOM 606 O O . GLU A 1 78 ? -10.492 6.346 7.330 1.00 92.31 78 GLU A O 1
ATOM 611 N N . PRO A 1 79 ? -10.547 5.432 9.382 1.00 90.12 79 PRO A N 1
ATOM 612 C CA . PRO A 1 79 ? -9.316 6.076 9.814 1.00 90.12 79 PRO A CA 1
ATOM 613 C C . PRO A 1 79 ? -8.098 5.439 9.132 1.00 90.12 79 PRO A C 1
ATOM 615 O O . PRO A 1 79 ? -8.144 4.308 8.641 1.00 90.12 79 PRO A O 1
ATOM 618 N N . PHE A 1 80 ? -6.979 6.162 9.126 1.00 89.94 80 PHE A N 1
ATOM 619 C CA . PHE A 1 80 ? -5.712 5.645 8.621 1.00 89.94 80 PHE A CA 1
ATOM 620 C C . PHE A 1 80 ? -4.517 6.153 9.427 1.00 89.94 80 PHE A C 1
ATOM 622 O O . PHE A 1 80 ? -4.569 7.214 10.048 1.00 89.94 80 PHE A O 1
ATOM 629 N N . VAL A 1 81 ? -3.430 5.385 9.383 1.00 88.12 81 VAL A N 1
ATOM 630 C CA . VAL A 1 81 ? -2.118 5.716 9.945 1.00 88.12 81 VAL A CA 1
ATOM 631 C C . VAL A 1 81 ? -1.049 5.427 8.900 1.00 88.12 81 VAL A C 1
ATOM 633 O O . VAL A 1 81 ? -1.073 4.388 8.237 1.00 88.12 81 VAL A O 1
ATOM 636 N N . GLU A 1 82 ? -0.093 6.341 8.780 1.00 85.56 82 GLU A N 1
ATOM 637 C CA . GLU A 1 82 ? 1.078 6.195 7.917 1.00 85.56 82 GLU A CA 1
ATOM 638 C C . GLU A 1 82 ? 2.294 5.859 8.767 1.00 85.56 82 GLU A C 1
ATOM 640 O O . GLU A 1 82 ? 2.582 6.540 9.751 1.00 85.56 82 GLU A O 1
ATOM 645 N N . ILE A 1 83 ? 3.000 4.800 8.387 1.00 82.31 83 ILE A N 1
ATOM 646 C CA . ILE A 1 83 ? 4.216 4.347 9.050 1.00 82.31 83 ILE A CA 1
ATOM 647 C C . ILE A 1 83 ? 5.337 4.418 8.026 1.00 82.31 83 ILE A C 1
ATOM 649 O O . ILE A 1 83 ? 5.424 3.585 7.124 1.00 82.31 83 ILE A O 1
ATOM 653 N N . GLU A 1 84 ? 6.181 5.432 8.172 1.00 80.19 84 GLU A N 1
ATOM 654 C CA . GLU A 1 84 ? 7.343 5.651 7.320 1.00 80.19 84 GLU A CA 1
ATOM 655 C C . GLU A 1 84 ? 8.595 5.068 7.968 1.00 80.19 84 GLU A C 1
ATOM 657 O O . GLU A 1 84 ? 8.951 5.409 9.098 1.00 80.19 84 GLU A O 1
ATOM 662 N N . ILE A 1 85 ? 9.264 4.176 7.242 1.00 73.50 85 ILE A N 1
ATOM 663 C CA . ILE A 1 85 ? 10.520 3.563 7.652 1.00 73.50 85 ILE A CA 1
ATOM 664 C C . ILE A 1 85 ? 11.618 4.154 6.776 1.00 73.50 85 ILE A C 1
ATOM 666 O O . ILE A 1 85 ? 11.660 3.946 5.564 1.00 73.50 85 ILE A O 1
ATOM 670 N N . ILE A 1 86 ? 12.522 4.889 7.417 1.00 71.12 86 ILE A N 1
ATOM 671 C CA . ILE A 1 86 ? 13.675 5.506 6.768 1.00 71.12 86 ILE A CA 1
ATOM 672 C C . ILE A 1 86 ? 14.894 4.637 7.063 1.00 71.12 86 ILE A C 1
ATOM 674 O O . ILE A 1 86 ? 15.257 4.440 8.224 1.00 71.12 86 ILE A O 1
ATOM 678 N N . CYS A 1 87 ? 15.540 4.117 6.019 1.00 67.06 87 CYS A N 1
ATOM 679 C CA . CYS A 1 87 ? 16.830 3.456 6.173 1.00 67.06 87 CYS A CA 1
ATOM 680 C C . CYS A 1 87 ? 17.931 4.516 6.323 1.00 67.06 87 CYS A C 1
ATOM 682 O O . CYS A 1 87 ? 18.190 5.284 5.399 1.00 67.06 87 CYS A O 1
ATOM 684 N N . SER A 1 88 ? 18.567 4.569 7.494 1.00 63.38 88 SER A N 1
ATOM 685 C CA . SER A 1 88 ? 19.648 5.516 7.789 1.00 63.38 88 SER A CA 1
ATOM 686 C C . SER A 1 88 ? 20.998 5.120 7.179 1.00 63.38 88 SER A C 1
ATOM 688 O O . SER A 1 88 ? 21.863 5.982 7.035 1.00 63.38 88 SER A O 1
ATOM 690 N N . ASP A 1 89 ? 21.183 3.850 6.798 1.00 64.88 89 ASP A N 1
ATOM 691 C CA . ASP A 1 89 ? 22.415 3.336 6.191 1.00 64.88 89 ASP A CA 1
ATOM 692 C C . ASP A 1 89 ? 22.213 3.007 4.703 1.00 64.88 89 ASP A C 1
ATOM 694 O O . ASP A 1 89 ? 21.722 1.946 4.305 1.00 64.88 89 ASP A O 1
ATOM 698 N N . VAL A 1 90 ? 22.642 3.947 3.861 1.00 59.59 90 VAL A N 1
ATOM 699 C CA . VAL A 1 90 ? 22.568 3.847 2.399 1.00 59.59 90 VAL A CA 1
ATOM 700 C C . VAL A 1 90 ? 23.448 2.708 1.849 1.00 59.59 90 VAL A C 1
ATOM 702 O O . VAL A 1 90 ? 23.132 2.149 0.796 1.00 59.59 90 VAL A O 1
ATOM 705 N N . ALA A 1 91 ? 24.526 2.318 2.540 1.00 58.28 91 ALA A N 1
ATOM 706 C CA . ALA A 1 91 ? 25.448 1.277 2.081 1.00 58.28 91 ALA A CA 1
ATOM 707 C C . ALA A 1 91 ? 24.888 -0.136 2.325 1.00 58.28 91 ALA A C 1
ATOM 709 O O . ALA A 1 91 ? 24.932 -0.981 1.423 1.00 58.28 91 ALA A O 1
ATOM 710 N N . GLU A 1 92 ? 24.280 -0.385 3.490 1.00 59.03 92 GLU A N 1
ATOM 711 C CA . GLU A 1 92 ? 23.528 -1.627 3.738 1.00 59.03 92 GLU A CA 1
ATOM 712 C C . GLU A 1 92 ? 22.331 -1.749 2.773 1.00 59.03 92 GLU A C 1
ATOM 714 O O . GLU A 1 92 ? 22.042 -2.825 2.232 1.00 59.03 92 GLU A O 1
ATOM 719 N N . HIS A 1 93 ? 21.686 -0.619 2.476 1.00 56.75 93 HIS A N 1
ATOM 720 C CA . HIS A 1 93 ? 20.600 -0.513 1.506 1.00 56.75 93 HIS A CA 1
ATOM 721 C C . HIS A 1 93 ? 21.049 -0.902 0.088 1.00 56.75 93 HIS A C 1
ATOM 723 O O . HIS A 1 93 ? 20.381 -1.727 -0.545 1.00 56.75 93 HIS A O 1
ATOM 729 N N . GLN A 1 94 ? 22.166 -0.380 -0.429 1.00 53.19 94 GLN A N 1
ATOM 730 C CA . GLN A 1 94 ? 22.666 -0.764 -1.759 1.00 53.19 94 GLN A CA 1
ATOM 731 C C . GLN A 1 94 ? 23.010 -2.256 -1.835 1.00 53.19 94 GLN A C 1
ATOM 733 O O . GLN A 1 94 ? 22.768 -2.900 -2.859 1.00 53.19 94 GLN A O 1
ATOM 738 N N . HIS A 1 95 ? 23.502 -2.837 -0.737 1.00 56.91 95 HIS A N 1
ATOM 739 C CA . HIS A 1 95 ? 23.836 -4.257 -0.691 1.00 56.91 95 HIS A CA 1
ATOM 740 C C . HIS A 1 95 ? 22.602 -5.165 -0.819 1.00 56.91 95 HIS A C 1
ATOM 742 O O . HIS A 1 95 ? 22.670 -6.179 -1.521 1.00 56.91 95 HIS A O 1
ATOM 748 N N . ARG A 1 96 ? 21.473 -4.787 -0.196 1.00 54.91 96 ARG A N 1
ATOM 749 C CA . ARG A 1 96 ? 20.187 -5.512 -0.284 1.00 54.91 96 ARG A CA 1
ATOM 750 C C . ARG A 1 96 ? 19.447 -5.285 -1.609 1.00 54.91 96 ARG A C 1
ATOM 752 O O . ARG A 1 96 ? 18.645 -6.124 -2.002 1.00 54.91 96 ARG A O 1
ATOM 759 N N . SER A 1 97 ? 19.744 -4.195 -2.317 1.00 48.97 97 SER A N 1
ATOM 760 C CA . SER A 1 97 ? 18.924 -3.688 -3.434 1.00 48.97 97 SER A CA 1
ATOM 761 C C . SER A 1 97 ? 19.506 -3.957 -4.818 1.00 48.97 97 SER A C 1
ATOM 763 O O . SER A 1 97 ? 19.256 -3.202 -5.754 1.00 48.97 97 SER A O 1
ATOM 765 N N . ARG A 1 98 ? 20.259 -5.047 -4.990 1.00 43.91 98 ARG A N 1
ATOM 766 C CA . ARG A 1 98 ? 20.991 -5.355 -6.232 1.00 43.91 98 ARG A CA 1
ATOM 767 C C . ARG A 1 98 ? 20.115 -5.630 -7.477 1.00 43.91 98 ARG A C 1
ATOM 769 O O . ARG A 1 98 ? 20.648 -6.125 -8.456 1.00 43.91 98 ARG A O 1
ATOM 776 N N . ASN A 1 99 ? 18.820 -5.288 -7.460 1.00 44.31 99 ASN A N 1
ATOM 777 C CA . ASN A 1 99 ? 17.888 -5.441 -8.583 1.00 44.31 99 ASN A CA 1
ATOM 778 C C . ASN A 1 99 ? 16.900 -4.277 -8.831 1.00 44.31 99 ASN A C 1
ATOM 780 O O . ASN A 1 99 ? 16.116 -4.393 -9.768 1.00 44.31 99 ASN A O 1
ATOM 784 N N . SER A 1 100 ? 16.919 -3.158 -8.089 1.00 46.47 100 SER A N 1
ATOM 785 C CA . SER A 1 100 ? 15.957 -2.062 -8.343 1.00 46.47 100 SER A CA 1
ATOM 786 C C . SER A 1 100 ? 16.584 -0.680 -8.147 1.00 46.47 100 SER A C 1
ATOM 788 O O . SER A 1 100 ? 17.040 -0.331 -7.062 1.00 46.47 100 SER A O 1
ATOM 790 N N . ALA A 1 101 ? 16.618 0.105 -9.224 1.00 39.59 101 ALA A N 1
ATOM 791 C CA . ALA A 1 101 ? 17.340 1.368 -9.355 1.00 39.59 101 ALA A CA 1
ATOM 792 C C . ALA A 1 101 ? 16.594 2.591 -8.778 1.00 39.59 101 ALA A C 1
ATOM 794 O O . ALA A 1 101 ? 16.290 3.524 -9.517 1.00 39.59 101 ALA A O 1
ATOM 795 N N . LEU A 1 102 ? 16.330 2.627 -7.468 1.00 40.62 102 LEU A N 1
ATOM 796 C CA . LEU A 1 102 ? 15.904 3.859 -6.787 1.00 40.62 102 LEU A CA 1
ATOM 797 C C . LEU A 1 102 ? 16.662 4.039 -5.465 1.00 40.62 102 LEU A C 1
ATOM 799 O O . LEU A 1 102 ? 16.735 3.135 -4.635 1.00 40.62 102 LEU A O 1
ATOM 803 N N . GLN A 1 103 ? 17.278 5.214 -5.316 1.00 43.38 103 GLN A N 1
ATOM 804 C CA . GLN A 1 103 ? 17.977 5.656 -4.113 1.00 43.38 103 GLN A CA 1
ATOM 805 C C . GLN A 1 103 ? 16.951 6.074 -3.048 1.00 43.38 103 GLN A C 1
ATOM 807 O O . GLN A 1 103 ? 16.033 6.836 -3.344 1.00 43.38 103 GLN A O 1
ATOM 812 N N . THR A 1 104 ? 17.162 5.593 -1.819 1.00 42.47 104 THR A N 1
ATOM 813 C CA . THR A 1 104 ? 16.338 5.791 -0.615 1.00 42.47 104 THR A CA 1
ATOM 814 C C . THR A 1 104 ? 15.041 4.973 -0.623 1.00 42.47 104 THR A C 1
ATOM 816 O O . THR A 1 104 ? 14.002 5.435 -1.092 1.00 42.47 104 THR A O 1
ATOM 819 N N . PHE A 1 105 ? 15.064 3.762 -0.046 1.00 50.50 105 PHE A N 1
ATOM 820 C CA . PHE A 1 105 ? 13.817 3.098 0.361 1.00 50.50 105 PHE A CA 1
ATOM 821 C C . PHE A 1 105 ? 13.174 3.910 1.485 1.00 50.50 105 PHE A C 1
ATOM 823 O O . PHE A 1 105 ? 13.646 3.917 2.623 1.00 50.50 105 PHE A O 1
ATOM 830 N N . LEU A 1 106 ? 12.095 4.604 1.139 1.00 50.66 106 LEU A N 1
ATOM 831 C CA . LEU A 1 106 ? 11.040 4.942 2.079 1.00 50.66 106 LEU A CA 1
ATOM 832 C C . LEU A 1 106 ? 10.047 3.785 2.011 1.00 50.66 106 LEU A C 1
ATOM 834 O O . LEU A 1 106 ? 9.130 3.792 1.182 1.00 50.66 106 LEU A O 1
ATOM 838 N N . ASP A 1 107 ? 10.286 2.765 2.834 1.00 56.09 107 ASP A N 1
ATOM 839 C CA . ASP A 1 107 ? 9.300 1.710 3.047 1.00 56.09 107 ASP A CA 1
ATOM 840 C C . ASP A 1 107 ? 8.152 2.360 3.816 1.00 56.09 107 ASP A C 1
ATOM 842 O O . ASP A 1 107 ? 8.291 2.770 4.972 1.00 56.09 107 ASP A O 1
ATOM 846 N N . LEU A 1 108 ? 7.028 2.534 3.132 1.00 54.53 108 LEU A N 1
ATOM 847 C CA . LEU A 1 108 ? 5.855 3.186 3.673 1.00 54.53 108 LEU A CA 1
ATOM 848 C C . LEU A 1 108 ? 4.748 2.153 3.781 1.00 54.53 108 LEU A C 1
ATOM 850 O O . LEU A 1 108 ? 4.189 1.690 2.781 1.00 54.53 108 LEU A O 1
ATOM 854 N N . SER A 1 109 ? 4.435 1.812 5.023 1.00 64.25 109 SER A N 1
ATOM 855 C CA . SER A 1 109 ? 3.281 0.995 5.352 1.00 64.25 109 SER A CA 1
ATOM 856 C C . SER A 1 109 ? 2.116 1.901 5.733 1.00 64.25 109 SER A C 1
ATOM 858 O O . SER A 1 109 ? 2.228 2.735 6.629 1.00 64.25 109 SER A O 1
ATOM 860 N N . PHE A 1 110 ? 0.973 1.718 5.084 1.00 59.09 110 PHE A N 1
ATOM 861 C CA . PHE A 1 110 ? -0.284 2.328 5.504 1.00 59.09 110 PHE A CA 1
ATOM 862 C C . PHE A 1 110 ? -1.089 1.300 6.268 1.00 59.09 110 PHE A C 1
ATOM 864 O O . PHE A 1 110 ? -1.303 0.198 5.771 1.00 59.09 110 PHE A O 1
ATOM 871 N N . ARG A 1 111 ? -1.592 1.675 7.438 1.00 71.38 111 ARG A N 1
ATOM 872 C CA . ARG A 1 111 ? -2.676 0.950 8.093 1.00 71.38 111 ARG A CA 1
ATOM 873 C C . ARG A 1 111 ? -3.962 1.726 7.861 1.00 71.38 111 ARG A C 1
ATOM 875 O O . ARG A 1 111 ? -4.064 2.877 8.272 1.00 71.38 111 ARG A O 1
ATOM 882 N N . LEU A 1 112 ? -4.927 1.095 7.213 1.00 70.38 112 LEU A N 1
ATOM 883 C CA . LEU A 1 112 ? -6.247 1.638 6.919 1.00 70.38 112 LEU A CA 1
ATOM 884 C C . LEU A 1 112 ? -7.293 0.806 7.675 1.00 70.38 112 LEU A C 1
ATOM 886 O O . LEU A 1 112 ? -7.194 -0.423 7.703 1.00 70.38 112 LEU A O 1
ATOM 890 N N . GLY A 1 113 ? -8.293 1.453 8.268 1.00 62.12 113 GLY A N 1
ATOM 891 C CA . GLY A 1 113 ? -9.338 0.784 9.048 1.00 62.12 113 GLY A CA 1
ATOM 892 C C . GLY A 1 113 ? -9.128 0.877 10.559 1.00 62.12 113 GLY A C 1
ATOM 893 O O . GLY A 1 113 ? -8.270 1.613 11.052 1.00 62.12 113 GLY A O 1
ATOM 894 N N . LYS A 1 114 ? -9.948 0.139 11.313 1.00 62.38 114 LYS A N 1
ATOM 895 C CA . LYS A 1 114 ? -10.111 0.298 12.767 1.00 62.38 114 LYS A CA 1
ATOM 896 C C . LYS A 1 114 ? -8.782 0.296 13.538 1.00 62.38 114 LYS A C 1
ATOM 898 O O . LYS A 1 114 ? -7.955 -0.619 13.438 1.00 62.38 114 LYS A O 1
ATOM 903 N N . LEU A 1 115 ? -8.622 1.325 14.366 1.00 55.12 115 LEU A N 1
ATOM 904 C CA . LEU A 1 115 ? -7.571 1.454 15.370 1.00 55.12 115 LEU A CA 1
ATOM 905 C C . LEU A 1 115 ? -8.119 0.870 16.676 1.00 55.12 115 LEU A C 1
ATOM 907 O O . LEU A 1 115 ? -8.756 1.579 17.447 1.00 55.12 115 LEU A O 1
ATOM 911 N N . SER A 1 116 ? -7.982 -0.443 16.858 1.00 55.06 116 SER A N 1
ATOM 912 C CA . SER A 1 116 ? -8.175 -1.084 18.165 1.00 55.06 116 SER A CA 1
ATOM 913 C C . SER A 1 116 ? -7.039 -0.717 19.110 1.00 55.06 116 SER A C 1
ATOM 915 O O . SER A 1 116 ? -5.883 -0.831 18.628 1.00 55.06 116 SER A O 1
#

pLDDT: mean 76.83, std 17.81, range [39.59, 97.38]

Foldseek 3Di:
DCVVVVPPDPFEAEAELCVQVVVCVVVVDPDPDCPSLVVVLVVCLVCVLVQGKYKYKDQDPDVVSVVSNVVSLVVSVWDKDKDWDWDPDQPVVCVVPVDDPDGTRRGIIMITHDDD

Secondary structure (DSSP, 8-state):
--GGGT--STTEEEEEHHHHHHHHHHTT----SSHHHHHHHHHHHHHHHTT-EEEEEEE---HHHHHHHHHHHHHHT--EEEEEEE-S-HHHHHHH-TT---SS-EEEEEEES---

Sequence (116 aa):
TLVPRLTTIDSVVHLRIDTIEHTLRQAGSLIAGSEGYSVAYRLAEDNLRLGLSVVADSVNPLQITRMAWREVALRVREPFVEIEIICSDVAEHQHRSRNSALQTFLDLSFRLGKLS

Radius of gyration: 14.56 Å; chains: 1; bounding box: 42×25×38 Å